Protein AF-L8GEP1-F1 (afdb_monomer_lite)

Sequence (88 aa):
MRGTDDGRWCTTLLRFLEEAYVMRDPFPSPQQHQQQQAALFLGAKCSQCGDDVCQGKQCSLFYAKRFCMTCAAAHKPHFPPEIQKILE

Secondary structure (DSSP, 8-state):
-----SS----TT---SS-EEEEE-SS--TT--TT-PPEEEEEEE-TTT--EEESSTTTEEESSSEEEHHHHHHTGGGS-HHHHHHT-

Organism: Acanthamoeba castellanii (strain ATCC 30010 / Neff) (NCBI:txid1257118)

InterPro domains:
  IPR018785 Cysteine-rich DPF motif domain [PF10170] (13-87)
  IPR018785 Cysteine-rich DPF motif domain [PR01995] (11-29)
  IPR018785 Cysteine-rich DPF motif domain [PR01995] (39-60)
  IPR018785 Cysteine-rich DPF motif domain [PR01995] (62-83)
  IPR042426 Cysteine-rich DPF motif domain-containing protein 1 [PTHR31849] (15-87)

Foldseek 3Di:
DPDDDDDDQPPVPDDDLAAFDWDFDPDDDPPDDPNRTDIDTFFHAAPPPRDTFGPDLQQWDDDNGIHGLVRCLVCLVVDPPVSNVSND

Radius of gyration: 15.74 Å; chains: 1; bounding box: 37×32×34 Å

Structure (mmCIF, N/CA/C/O backbone):
data_AF-L8GEP1-F1
#
_entry.id   AF-L8GEP1-F1
#
loop_
_atom_site.group_PDB
_atom_site.id
_atom_site.type_symbol
_atom_site.label_atom_id
_atom_site.label_alt_id
_atom_site.label_comp_id
_atom_site.label_asym_id
_atom_site.label_entity_id
_atom_site.label_seq_id
_atom_site.pdbx_PDB_ins_code
_atom_site.Cartn_x
_atom_site.Cartn_y
_atom_site.Cartn_z
_atom_site.occupancy
_atom_site.B_iso_or_equiv
_atom_site.auth_seq_id
_atom_site.auth_comp_id
_atom_site.auth_asym_id
_atom_site.auth_atom_id
_atom_site.pdbx_PDB_model_num
ATOM 1 N N . MET A 1 1 ? -0.993 -11.435 -10.566 1.00 43.38 1 MET A N 1
ATOM 2 C CA . MET A 1 1 ? -0.228 -12.450 -11.321 1.00 43.38 1 MET A CA 1
ATOM 3 C C . MET A 1 1 ? 0.671 -13.178 -10.338 1.00 43.38 1 MET A C 1
ATOM 5 O O . MET A 1 1 ? 1.464 -12.518 -9.681 1.00 43.38 1 MET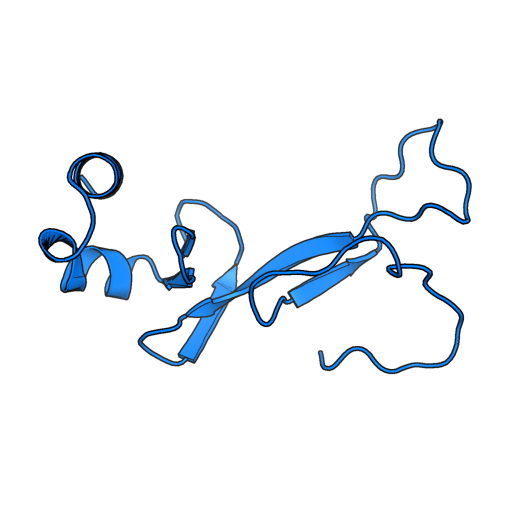 A O 1
ATOM 9 N N . ARG A 1 2 ? 0.510 -14.498 -10.178 1.00 40.53 2 ARG A N 1
ATOM 10 C CA . ARG A 1 2 ? 1.501 -15.332 -9.483 1.00 40.53 2 ARG A CA 1
ATOM 11 C C . ARG A 1 2 ? 2.714 -15.391 -10.409 1.00 40.53 2 ARG A C 1
ATOM 13 O O . ARG A 1 2 ? 2.613 -15.971 -11.481 1.00 40.53 2 ARG A O 1
ATOM 20 N N . GLY A 1 3 ? 3.774 -14.662 -10.075 1.00 42.06 3 GLY A N 1
ATOM 21 C CA . GLY A 1 3 ? 4.947 -14.521 -10.932 1.00 42.06 3 GLY A CA 1
ATOM 22 C C . GLY A 1 3 ? 5.735 -15.822 -11.005 1.00 42.06 3 GLY A C 1
ATOM 23 O O . GLY A 1 3 ? 6.627 -16.047 -10.197 1.00 42.06 3 GLY A O 1
ATOM 24 N N . THR A 1 4 ? 5.408 -16.662 -11.977 1.00 53.69 4 THR A N 1
ATOM 25 C CA . THR A 1 4 ? 6.276 -17.736 -12.453 1.00 53.69 4 THR A CA 1
ATOM 26 C C . THR A 1 4 ? 6.216 -17.726 -13.971 1.00 53.69 4 THR A C 1
ATOM 28 O O . THR A 1 4 ? 5.235 -18.210 -14.522 1.00 53.69 4 THR A O 1
ATOM 31 N N . ASP A 1 5 ? 7.234 -17.163 -14.626 1.00 46.62 5 ASP A N 1
ATOM 32 C CA . ASP A 1 5 ? 7.619 -17.623 -15.963 1.00 46.62 5 ASP A CA 1
ATOM 33 C C . ASP A 1 5 ? 9.108 -17.313 -16.269 1.00 46.62 5 ASP A C 1
ATOM 35 O O . ASP A 1 5 ? 9.585 -16.172 -16.289 1.00 46.62 5 ASP A O 1
ATOM 39 N N . ASP A 1 6 ? 9.871 -18.410 -16.268 1.00 53.66 6 ASP A N 1
ATOM 40 C CA . ASP A 1 6 ? 10.858 -18.854 -17.266 1.00 53.66 6 ASP A CA 1
ATOM 41 C C . ASP A 1 6 ? 12.044 -17.996 -17.784 1.00 53.66 6 ASP A C 1
ATOM 43 O O . ASP A 1 6 ? 12.801 -18.492 -18.618 1.00 53.66 6 ASP A O 1
ATOM 47 N N . GLY A 1 7 ? 12.377 -16.814 -17.245 1.00 48.34 7 GLY A N 1
ATOM 48 C CA . GLY A 1 7 ? 13.495 -16.035 -17.834 1.00 48.34 7 GLY A CA 1
ATOM 49 C C . GLY A 1 7 ? 14.287 -15.091 -16.932 1.00 48.34 7 GLY A C 1
ATOM 50 O O . GLY A 1 7 ? 14.347 -13.904 -17.225 1.00 48.34 7 GLY A O 1
ATOM 51 N N . ARG A 1 8 ? 14.894 -15.609 -15.850 1.00 49.44 8 ARG A N 1
ATOM 52 C CA . ARG A 1 8 ? 15.841 -14.940 -14.914 1.00 49.44 8 ARG A CA 1
ATOM 53 C C . ARG A 1 8 ? 15.632 -13.429 -14.717 1.00 49.44 8 ARG A C 1
ATOM 55 O O . ARG A 1 8 ? 16.398 -12.590 -15.183 1.00 49.44 8 ARG A O 1
ATOM 62 N N . TRP A 1 9 ? 14.639 -13.119 -13.895 1.00 51.47 9 TRP A N 1
ATOM 63 C CA . TRP A 1 9 ? 14.424 -11.809 -13.298 1.00 51.47 9 TRP A CA 1
ATOM 64 C C . TRP A 1 9 ? 15.041 -11.864 -11.904 1.00 51.47 9 TRP A C 1
ATOM 66 O O . TRP A 1 9 ? 14.524 -12.541 -11.018 1.00 51.47 9 TRP A O 1
ATOM 76 N N . CYS A 1 10 ? 16.206 -11.246 -11.721 1.00 51.81 10 CYS A N 1
ATOM 77 C CA . CYS A 1 10 ? 16.902 -11.270 -10.438 1.00 51.81 10 CYS A CA 1
ATOM 78 C C . CYS A 1 10 ? 16.246 -10.263 -9.481 1.00 51.81 10 CYS A C 1
ATOM 80 O O . CYS A 1 10 ? 16.756 -9.170 -9.269 1.00 51.81 10 CYS A O 1
ATOM 82 N N . THR A 1 11 ? 15.100 -10.623 -8.898 1.00 52.88 11 THR A N 1
ATOM 83 C CA . THR A 1 11 ? 14.545 -9.923 -7.726 1.00 52.88 11 THR A CA 1
ATOM 84 C C . THR A 1 11 ? 15.136 -10.457 -6.421 1.00 52.88 11 THR A C 1
ATOM 86 O O . THR A 1 11 ? 14.607 -10.162 -5.357 1.00 52.88 11 THR A O 1
ATOM 89 N N . THR A 1 12 ? 16.218 -11.246 -6.462 1.00 54.53 12 THR A N 1
ATOM 90 C CA . THR A 1 12 ? 16.796 -11.965 -5.307 1.00 54.53 12 THR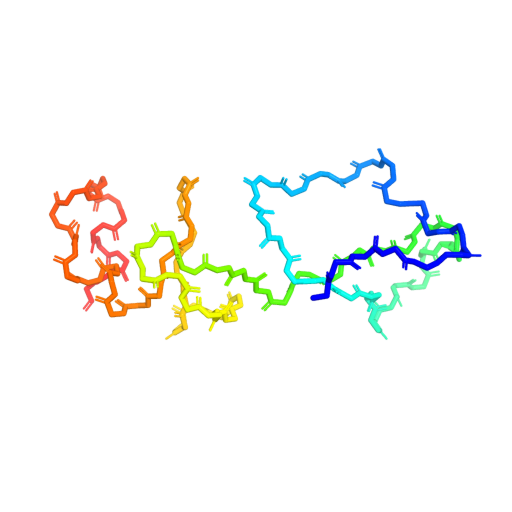 A CA 1
ATOM 91 C C . THR A 1 12 ? 17.134 -11.053 -4.117 1.00 54.53 12 THR A C 1
ATOM 93 O O . THR A 1 12 ? 17.257 -11.533 -2.996 1.00 54.53 12 THR A O 1
ATOM 96 N N . LEU A 1 13 ? 17.238 -9.738 -4.334 1.00 66.81 13 LEU A N 1
ATOM 97 C CA . LEU A 1 13 ? 17.501 -8.742 -3.291 1.00 66.81 13 LEU A CA 1
ATOM 98 C C . LEU A 1 13 ? 16.251 -8.030 -2.745 1.00 66.81 13 LEU A C 1
ATOM 100 O O . LEU A 1 13 ? 16.379 -7.254 -1.802 1.00 66.81 13 LEU A O 1
ATOM 104 N N . LEU A 1 14 ? 15.057 -8.253 -3.304 1.00 75.12 14 LEU A N 1
ATOM 105 C CA . LEU A 1 14 ? 13.852 -7.511 -2.933 1.00 75.12 14 LEU A CA 1
ATOM 106 C C . LEU A 1 14 ? 12.694 -8.453 -2.596 1.00 75.12 14 LEU A C 1
ATOM 108 O O . LEU A 1 14 ? 12.185 -9.188 -3.440 1.00 75.12 14 LEU A O 1
ATOM 112 N N . ARG A 1 15 ? 12.262 -8.399 -1.333 1.00 81.31 15 ARG A N 1
ATOM 113 C CA . ARG A 1 15 ? 11.124 -9.152 -0.805 1.00 81.31 15 ARG A CA 1
ATOM 114 C C . ARG A 1 15 ? 10.054 -8.178 -0.331 1.00 81.31 15 ARG A C 1
ATOM 116 O O . ARG A 1 15 ? 10.311 -7.362 0.549 1.00 81.31 15 ARG A O 1
ATOM 123 N N . PHE A 1 16 ? 8.850 -8.297 -0.881 1.00 84.50 16 PHE A N 1
ATOM 124 C CA . PHE A 1 16 ? 7.693 -7.558 -0.385 1.00 84.50 16 PHE A CA 1
ATOM 125 C C . PHE A 1 16 ? 7.185 -8.167 0.925 1.00 84.50 16 PHE A C 1
ATOM 127 O O . PHE A 1 16 ? 7.242 -9.381 1.127 1.00 84.50 16 PHE A O 1
ATOM 134 N N . LEU A 1 17 ? 6.678 -7.308 1.810 1.00 86.31 17 LEU A N 1
ATOM 135 C CA . LEU A 1 17 ? 6.045 -7.710 3.071 1.00 86.31 17 LEU A CA 1
ATOM 136 C C . LEU A 1 17 ? 4.583 -8.157 2.881 1.00 86.31 17 LEU A C 1
ATOM 138 O O . LEU A 1 17 ? 3.945 -8.595 3.832 1.00 86.31 17 LEU A O 1
ATOM 142 N N . GLU A 1 18 ? 4.058 -8.046 1.659 1.00 87.81 18 GLU A N 1
ATOM 143 C CA . GLU A 1 18 ? 2.688 -8.386 1.276 1.00 87.81 18 GLU A CA 1
ATOM 144 C C . GLU A 1 18 ? 2.653 -9.100 -0.085 1.00 87.81 18 GLU A C 1
ATOM 146 O O . GLU A 1 18 ? 3.612 -9.027 -0.859 1.00 87.81 18 GLU A O 1
ATOM 151 N N . GLU A 1 19 ? 1.542 -9.784 -0.386 1.00 87.38 19 GLU A N 1
ATOM 152 C CA . GLU A 1 19 ? 1.290 -10.326 -1.725 1.00 87.38 19 GLU A CA 1
ATOM 153 C C . GLU A 1 19 ? 1.098 -9.177 -2.721 1.00 87.38 19 GLU A C 1
ATOM 155 O O . GLU A 1 19 ? 0.027 -8.580 -2.831 1.00 87.38 19 GLU A O 1
ATOM 160 N N . ALA A 1 20 ? 2.183 -8.851 -3.418 1.00 90.38 20 ALA A N 1
ATOM 161 C CA . ALA A 1 20 ? 2.290 -7.670 -4.251 1.00 90.38 20 ALA A CA 1
ATOM 162 C C . ALA A 1 20 ? 1.975 -7.951 -5.726 1.00 90.38 20 ALA A C 1
ATOM 164 O O . ALA A 1 20 ? 2.459 -8.912 -6.328 1.00 90.38 20 ALA A O 1
ATOM 165 N N . TYR A 1 21 ? 1.238 -7.032 -6.340 1.00 93.06 21 TYR A N 1
ATOM 166 C CA . TYR A 1 21 ? 1.177 -6.863 -7.783 1.00 93.06 21 TYR A CA 1
ATOM 167 C C . TYR A 1 21 ? 2.356 -6.003 -8.220 1.00 93.06 21 TYR A C 1
ATOM 169 O O . TYR A 1 21 ? 2.492 -4.856 -7.794 1.00 93.06 21 TYR A O 1
ATOM 177 N N . VAL A 1 22 ? 3.214 -6.564 -9.069 1.00 88.94 22 VAL A N 1
ATOM 178 C CA . VAL A 1 22 ? 4.447 -5.918 -9.523 1.00 88.94 22 VAL A CA 1
ATOM 179 C C . VAL A 1 22 ? 4.620 -6.061 -11.025 1.00 88.94 22 VAL A C 1
ATOM 181 O O . VAL A 1 22 ? 4.097 -6.996 -11.633 1.00 88.94 22 VAL A O 1
ATOM 184 N N . MET A 1 23 ? 5.391 -5.154 -11.612 1.00 86.50 23 MET A N 1
ATOM 185 C CA . MET A 1 23 ? 5.867 -5.268 -12.987 1.00 86.50 23 MET A CA 1
ATOM 186 C C . MET A 1 23 ? 7.330 -4.833 -13.097 1.00 86.50 23 MET A C 1
ATOM 188 O O . MET A 1 23 ? 7.892 -4.262 -12.163 1.00 86.50 23 MET A O 1
ATOM 192 N N . ARG A 1 24 ? 7.945 -5.094 -14.254 1.00 81.44 24 ARG A N 1
ATOM 193 C CA . ARG A 1 24 ? 9.220 -4.471 -14.639 1.00 81.44 24 ARG A CA 1
ATOM 194 C C . ARG A 1 24 ? 9.043 -2.958 -14.590 1.00 81.44 24 ARG A C 1
ATOM 196 O O . ARG A 1 24 ? 8.076 -2.470 -15.171 1.00 81.44 24 ARG A O 1
ATOM 203 N N . ASP A 1 25 ? 9.950 -2.245 -13.932 1.00 81.56 25 ASP A N 1
ATOM 204 C CA . ASP A 1 25 ? 9.966 -0.786 -14.008 1.00 81.56 25 ASP A CA 1
ATOM 205 C C . ASP A 1 25 ? 10.132 -0.348 -15.480 1.00 81.56 25 ASP A C 1
ATOM 207 O O . ASP A 1 25 ? 11.157 -0.667 -16.093 1.00 81.56 25 ASP A O 1
ATOM 211 N N . PRO A 1 26 ? 9.130 0.322 -16.085 1.00 82.81 26 PRO A N 1
ATOM 212 C CA . PRO A 1 26 ? 9.215 0.773 -17.468 1.00 82.81 26 PRO A CA 1
ATOM 213 C C . PRO A 1 26 ? 10.079 2.036 -17.625 1.00 82.81 26 PRO A C 1
ATOM 215 O O . PRO A 1 26 ? 10.303 2.469 -18.754 1.00 82.81 26 PRO A O 1
ATOM 218 N N . PHE A 1 27 ? 10.579 2.613 -16.525 1.00 82.38 27 PHE A N 1
ATOM 219 C CA . PHE A 1 27 ? 11.400 3.823 -16.503 1.00 82.38 27 PHE A CA 1
ATOM 220 C C . PHE A 1 27 ? 12.800 3.557 -15.921 1.00 82.38 27 PHE A C 1
ATOM 222 O O . PHE A 1 27 ? 13.163 4.137 -14.896 1.00 82.38 27 PHE A O 1
ATOM 229 N N . PRO A 1 28 ? 13.627 2.700 -16.551 1.00 73.62 28 PRO A N 1
ATOM 230 C CA . PRO A 1 28 ? 14.969 2.444 -16.052 1.00 73.62 28 PRO A CA 1
ATOM 231 C C . PRO A 1 28 ? 15.804 3.728 -16.088 1.00 73.62 28 PRO A C 1
ATOM 233 O O . PRO A 1 28 ? 15.888 4.414 -17.110 1.00 73.62 28 PRO A O 1
ATOM 236 N N . SER A 1 29 ? 16.459 4.043 -14.972 1.00 73.12 29 SER A N 1
ATOM 237 C CA . SER A 1 29 ? 17.472 5.093 -14.950 1.00 73.12 29 SER A CA 1
ATOM 238 C C . SER A 1 29 ? 18.657 4.704 -15.849 1.00 73.12 29 SER A C 1
ATOM 240 O O . SER A 1 29 ? 18.976 3.517 -15.967 1.00 73.12 29 SER A O 1
ATOM 242 N N . PRO A 1 30 ? 19.381 5.675 -16.437 1.00 72.69 30 PRO A N 1
ATOM 243 C CA . PRO A 1 30 ? 20.540 5.390 -17.291 1.00 72.69 30 PRO A CA 1
ATOM 244 C C . PRO A 1 30 ? 21.651 4.580 -16.598 1.00 72.69 30 PRO A C 1
ATOM 246 O O . PRO A 1 30 ? 22.489 3.983 -17.264 1.00 72.69 30 PRO A O 1
ATOM 249 N N . GLN A 1 31 ? 21.671 4.583 -15.262 1.00 71.25 31 GLN A N 1
ATOM 250 C CA . GLN A 1 31 ? 22.662 3.904 -14.424 1.00 71.25 31 GLN A CA 1
ATOM 251 C C . GLN A 1 31 ? 22.269 2.457 -14.085 1.00 71.25 31 GLN A C 1
ATOM 253 O O . GLN A 1 31 ? 23.106 1.687 -13.612 1.00 71.25 31 GLN A O 1
ATOM 258 N N . GLN A 1 32 ? 21.015 2.059 -14.320 1.00 66.62 32 GLN A N 1
ATOM 259 C CA . GLN A 1 32 ? 20.575 0.689 -14.086 1.00 66.62 32 GLN A CA 1
ATOM 260 C C . GLN A 1 32 ? 21.069 -0.213 -15.215 1.00 66.62 32 GLN A C 1
ATOM 262 O O . GLN A 1 32 ? 20.535 -0.225 -16.324 1.00 66.62 32 GLN A O 1
ATOM 267 N N . HIS A 1 33 ? 22.088 -1.018 -14.913 1.00 59.56 33 HIS A N 1
ATOM 268 C CA . HIS A 1 33 ? 22.479 -2.122 -15.781 1.00 59.56 33 HIS A CA 1
ATOM 269 C C . HIS A 1 33 ? 21.292 -3.073 -15.981 1.00 59.56 33 HIS A C 1
ATOM 271 O O . HIS A 1 33 ? 20.501 -3.312 -15.069 1.00 59.56 33 HIS A O 1
ATOM 277 N N . GLN A 1 34 ? 21.204 -3.685 -17.162 1.00 55.47 34 GLN A N 1
ATOM 278 C CA . GLN A 1 34 ? 20.101 -4.560 -17.587 1.00 55.47 34 GLN A CA 1
ATOM 279 C C . GLN A 1 34 ? 19.830 -5.756 -16.642 1.00 55.47 34 GLN A C 1
ATOM 281 O O . GLN A 1 34 ? 18.772 -6.374 -16.725 1.00 55.47 34 GLN A O 1
ATOM 286 N N . GLN A 1 35 ? 20.764 -6.059 -15.733 1.00 54.62 35 GLN A N 1
ATOM 287 C CA . GLN A 1 35 ? 20.692 -7.106 -14.705 1.00 54.62 35 GLN A CA 1
ATOM 288 C C . GLN A 1 35 ? 20.163 -6.619 -13.335 1.00 54.62 35 GLN A C 1
ATOM 290 O O . GLN A 1 35 ? 19.964 -7.439 -12.445 1.00 54.62 35 GLN A O 1
ATOM 295 N N . GLN A 1 36 ? 19.912 -5.315 -13.160 1.00 59.72 36 GLN A N 1
ATOM 296 C CA . GLN A 1 36 ? 19.426 -4.665 -11.926 1.00 59.72 36 GLN A CA 1
ATOM 297 C C . GLN A 1 36 ? 18.062 -3.995 -12.161 1.00 59.72 36 GLN A C 1
ATOM 299 O O . GLN A 1 36 ? 17.811 -2.851 -11.774 1.00 59.72 36 GLN A O 1
ATOM 304 N N . GLN A 1 37 ? 17.177 -4.701 -12.864 1.00 65.19 37 GLN A N 1
ATOM 305 C CA . GLN A 1 37 ? 15.831 -4.210 -13.139 1.00 65.19 37 GLN A CA 1
ATOM 306 C C . GLN A 1 37 ? 15.033 -4.149 -11.835 1.00 65.19 37 GLN A C 1
ATOM 308 O O . GLN A 1 37 ? 14.788 -5.176 -11.200 1.00 65.19 37 GLN A O 1
ATOM 313 N N . ALA A 1 38 ? 14.642 -2.938 -11.440 1.00 72.12 38 ALA A N 1
ATOM 314 C CA . ALA A 1 38 ? 13.788 -2.725 -10.283 1.00 72.12 38 ALA A CA 1
ATOM 315 C C . ALA A 1 38 ? 12.364 -3.232 -10.568 1.00 72.12 38 ALA A C 1
ATOM 317 O O . ALA A 1 38 ? 11.879 -3.190 -11.704 1.00 72.12 38 ALA A O 1
ATOM 318 N N . ALA A 1 39 ? 11.694 -3.720 -9.524 1.00 81.19 39 ALA A N 1
ATOM 319 C CA . ALA A 1 39 ? 10.276 -4.043 -9.581 1.00 81.19 39 ALA A CA 1
ATOM 320 C C . ALA A 1 39 ? 9.464 -2.790 -9.235 1.00 81.19 39 ALA A C 1
ATOM 322 O O . ALA A 1 39 ? 9.634 -2.219 -8.157 1.00 81.19 39 ALA A O 1
ATOM 323 N N . LEU A 1 40 ? 8.558 -2.392 -10.125 1.00 86.31 40 LEU A N 1
ATOM 324 C CA . LEU A 1 40 ? 7.568 -1.365 -9.836 1.00 86.31 40 LEU A CA 1
ATOM 325 C C . LEU A 1 40 ? 6.396 -2.002 -9.088 1.00 86.31 40 LEU A C 1
ATOM 327 O O . LEU A 1 40 ? 5.740 -2.912 -9.600 1.00 86.31 40 LEU A O 1
ATOM 331 N N . PHE A 1 41 ? 6.130 -1.511 -7.881 1.00 90.38 41 PHE A N 1
ATOM 332 C CA . PHE A 1 41 ? 4.984 -1.926 -7.083 1.00 90.38 41 PHE A CA 1
ATOM 333 C C . PHE A 1 41 ? 3.702 -1.246 -7.577 1.00 90.38 41 PHE A C 1
ATOM 335 O O . PHE A 1 41 ? 3.609 -0.020 -7.612 1.00 90.38 41 PHE A O 1
ATOM 342 N N . LEU A 1 42 ? 2.703 -2.046 -7.946 1.00 94.38 42 LEU A N 1
ATOM 343 C CA . LEU A 1 42 ? 1.434 -1.568 -8.499 1.00 94.38 42 LEU A CA 1
ATOM 344 C C . LEU A 1 42 ? 0.313 -1.556 -7.461 1.00 94.38 42 LEU A C 1
ATOM 346 O O . LEU A 1 42 ? -0.567 -0.696 -7.511 1.00 94.38 42 LEU A O 1
ATOM 350 N N . GLY A 1 43 ? 0.333 -2.498 -6.521 1.00 96.06 43 GLY A N 1
ATOM 351 C CA . GLY A 1 43 ? -0.746 -2.690 -5.562 1.00 96.06 43 GLY A CA 1
ATOM 352 C C . GLY A 1 43 ? -0.666 -4.032 -4.850 1.00 96.06 43 GLY A C 1
ATOM 353 O O . GLY A 1 43 ? 0.281 -4.788 -5.038 1.00 96.06 43 GLY A O 1
ATOM 354 N N . ALA A 1 44 ? -1.675 -4.331 -4.043 1.00 96.75 44 ALA A N 1
ATOM 355 C CA . ALA A 1 44 ? -1.825 -5.609 -3.350 1.00 96.75 44 ALA A CA 1
ATOM 356 C C . ALA A 1 44 ? -3.298 -5.827 -2.980 1.00 96.75 44 ALA A C 1
ATOM 358 O O . ALA A 1 44 ? -4.161 -5.007 -3.304 1.00 96.75 44 ALA A O 1
ATOM 359 N N . LYS A 1 45 ? -3.593 -6.927 -2.286 1.00 97.56 45 LYS A N 1
ATOM 360 C CA . LYS A 1 45 ? -4.926 -7.176 -1.731 1.00 97.56 45 LYS A CA 1
ATOM 361 C C . LYS A 1 45 ? -5.166 -6.382 -0.453 1.00 97.56 45 LYS A C 1
ATOM 363 O O . LYS A 1 45 ? -4.303 -6.308 0.423 1.00 97.56 45 LYS A O 1
ATOM 368 N N . CYS A 1 46 ? -6.372 -5.843 -0.297 1.00 97.69 46 CYS A N 1
ATOM 369 C CA . CYS A 1 46 ? -6.824 -5.339 0.987 1.00 97.69 46 CYS A CA 1
ATOM 370 C C . CYS A 1 46 ? -6.894 -6.497 1.987 1.00 97.69 46 CYS A C 1
ATOM 372 O O . CYS A 1 46 ? -7.600 -7.476 1.784 1.00 97.69 46 CYS A O 1
ATOM 374 N N . SER A 1 47 ? -6.218 -6.362 3.119 1.00 96.75 47 SER A N 1
ATOM 375 C CA . SER A 1 47 ? -6.158 -7.385 4.162 1.00 96.75 47 SER A CA 1
ATOM 376 C C . SER A 1 47 ? -7.437 -7.510 4.998 1.00 96.75 47 SER A C 1
ATOM 378 O O . SER A 1 47 ? -7.463 -8.306 5.932 1.00 96.75 47 SER A O 1
ATOM 380 N N . GLN A 1 48 ? -8.459 -6.696 4.713 1.00 97.25 48 GLN A N 1
ATOM 381 C CA . GLN A 1 48 ? -9.758 -6.740 5.385 1.00 97.25 48 GLN A CA 1
ATOM 382 C C . GLN A 1 48 ? -10.836 -7.363 4.492 1.00 97.25 48 GLN A C 1
ATOM 384 O O . GLN A 1 48 ? -11.516 -8.280 4.938 1.00 97.25 48 GLN A O 1
ATOM 389 N N . CYS A 1 49 ? -10.995 -6.883 3.252 1.00 97.94 49 CYS A N 1
ATOM 390 C CA . CYS A 1 49 ? -12.015 -7.390 2.324 1.00 97.94 49 CYS A CA 1
ATOM 391 C C . CYS A 1 49 ? -11.473 -8.320 1.225 1.00 97.94 49 CYS A C 1
ATOM 393 O O . CYS A 1 49 ? -12.253 -9.029 0.603 1.00 97.94 49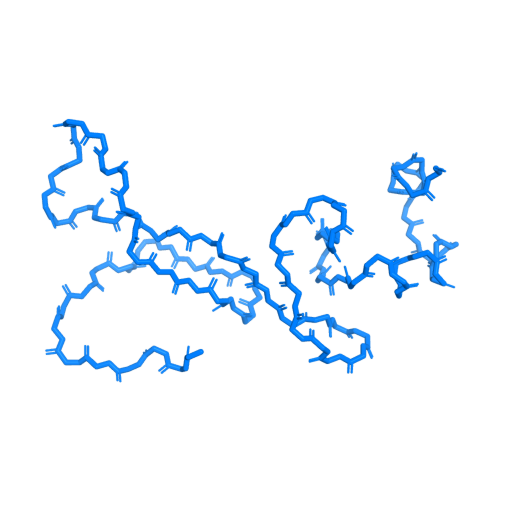 CYS A O 1
ATOM 395 N N . GLY A 1 50 ? -10.158 -8.352 0.983 1.00 97.25 50 GLY A N 1
ATOM 396 C CA . GLY A 1 50 ? -9.535 -9.170 -0.067 1.00 97.25 50 GLY A CA 1
ATOM 397 C C . GLY A 1 50 ? -9.517 -8.541 -1.467 1.00 97.25 50 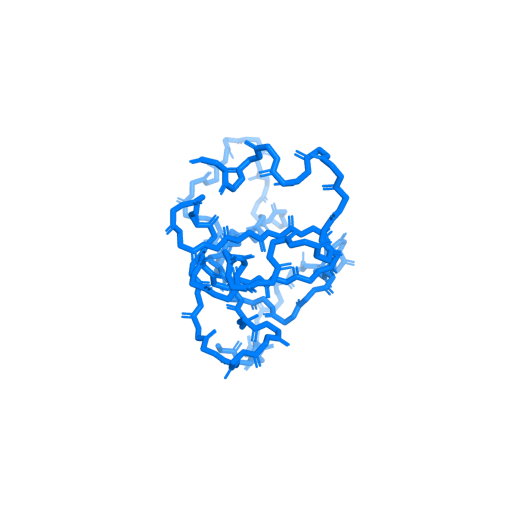GLY A C 1
ATOM 398 O O . GLY A 1 50 ? -8.908 -9.124 -2.374 1.00 97.25 50 GLY A O 1
ATOM 399 N N . ASP A 1 51 ? -10.132 -7.367 -1.639 1.00 97.81 51 ASP A N 1
ATOM 400 C CA . ASP A 1 51 ? -10.192 -6.655 -2.920 1.00 97.81 51 ASP A CA 1
ATOM 401 C C . ASP A 1 51 ? -8.811 -6.206 -3.395 1.00 97.81 51 ASP A C 1
ATOM 403 O O . ASP A 1 51 ? -7.940 -5.843 -2.599 1.00 97.81 51 ASP A O 1
ATOM 407 N N . ASP A 1 52 ? -8.626 -6.190 -4.711 1.00 97.81 52 ASP A N 1
ATOM 408 C CA . ASP A 1 52 ? -7.406 -5.682 -5.327 1.00 97.81 52 ASP A CA 1
ATOM 409 C C . ASP A 1 52 ? -7.392 -4.153 -5.286 1.00 97.81 52 ASP A C 1
ATOM 411 O O . ASP A 1 52 ? -8.318 -3.493 -5.756 1.00 97.81 52 ASP A O 1
ATOM 415 N N . VAL A 1 53 ? -6.323 -3.579 -4.733 1.00 97.75 53 VAL A N 1
ATOM 416 C CA . VAL A 1 53 ? -6.161 -2.129 -4.602 1.00 97.75 53 VAL A CA 1
ATOM 417 C C . VAL A 1 53 ? -4.795 -1.674 -5.089 1.00 97.75 53 VAL A C 1
ATOM 419 O O . VAL A 1 53 ? -3.779 -2.337 -4.870 1.00 97.75 53 VAL A O 1
ATOM 422 N N . CYS A 1 54 ? -4.757 -0.518 -5.751 1.00 97.31 54 CYS A N 1
ATOM 423 C CA . CYS A 1 54 ? -3.517 0.048 -6.264 1.00 97.31 54 CYS A CA 1
ATOM 424 C C . CYS A 1 54 ? -2.728 0.775 -5.167 1.00 97.31 54 CYS A C 1
ATOM 426 O O . CYS A 1 54 ? -3.255 1.125 -4.110 1.00 97.31 54 CYS A O 1
ATOM 428 N N . GLN A 1 55 ? -1.451 1.042 -5.434 1.00 95.00 55 GLN A N 1
ATOM 429 C CA . GLN A 1 55 ? -0.539 1.701 -4.497 1.00 95.00 55 GLN A CA 1
ATOM 430 C C . GLN A 1 55 ? -0.848 3.183 -4.217 1.00 95.00 55 GLN A C 1
ATOM 432 O O . GLN A 1 55 ? -0.210 3.795 -3.363 1.00 95.00 55 GLN A O 1
ATOM 437 N N . GLY A 1 56 ? -1.796 3.777 -4.948 1.00 96.12 56 GLY A N 1
ATOM 438 C CA . GLY A 1 56 ? -2.141 5.189 -4.820 1.00 96.12 56 GLY A CA 1
ATOM 439 C C . GLY A 1 56 ? -2.728 5.527 -3.449 1.00 96.12 56 GLY A C 1
ATOM 440 O O . GLY A 1 56 ? -3.559 4.789 -2.925 1.00 96.12 56 GLY A O 1
ATOM 441 N N . LYS A 1 57 ? -2.359 6.697 -2.912 1.00 93.25 57 LYS A N 1
ATOM 442 C CA . LYS A 1 57 ? -2.781 7.181 -1.580 1.00 93.25 57 LYS A CA 1
ATOM 443 C C . LYS A 1 57 ? -4.299 7.326 -1.410 1.00 93.25 57 LYS A C 1
ATOM 445 O O . LYS A 1 57 ? -4.788 7.280 -0.294 1.00 93.25 57 LYS A O 1
ATOM 450 N N . GLN A 1 58 ? -5.027 7.512 -2.511 1.00 94.62 58 GLN A N 1
ATOM 451 C CA . GLN A 1 58 ? -6.494 7.601 -2.529 1.00 94.62 58 GLN A CA 1
ATOM 452 C C . GLN A 1 58 ? -7.172 6.233 -2.728 1.00 94.62 58 GLN A C 1
ATOM 454 O O . GLN A 1 58 ? -8.391 6.128 -2.661 1.00 94.62 58 GLN A O 1
ATOM 459 N N . CYS A 1 59 ? -6.398 5.179 -2.999 1.00 96.94 59 CYS A N 1
ATOM 460 C CA . CYS A 1 59 ? -6.905 3.827 -3.222 1.00 96.94 59 CYS A CA 1
ATOM 461 C C . CYS A 1 59 ? -6.632 2.918 -2.022 1.00 96.94 59 CYS A C 1
ATOM 463 O O . CYS A 1 59 ? -7.519 2.175 -1.591 1.00 96.94 59 CYS A O 1
ATOM 465 N N . SER A 1 60 ? -5.427 2.994 -1.450 1.00 96.81 60 SER A N 1
ATOM 466 C CA . SER A 1 60 ? -5.063 2.180 -0.297 1.00 96.81 60 SER A CA 1
ATOM 467 C C . SER A 1 60 ? -4.028 2.817 0.627 1.00 96.81 60 SER A C 1
ATOM 469 O O . SER A 1 60 ? -3.235 3.671 0.232 1.00 96.81 60 SER A O 1
ATOM 471 N N . LEU A 1 61 ? -4.020 2.326 1.865 1.00 95.62 61 LEU A N 1
ATOM 472 C CA . LEU A 1 61 ? -3.055 2.646 2.911 1.00 95.62 61 LEU A CA 1
ATOM 473 C C . LEU A 1 61 ? -2.263 1.384 3.269 1.00 95.62 61 LEU A C 1
ATOM 475 O O . LEU A 1 61 ? -2.861 0.344 3.544 1.00 95.62 61 LEU A O 1
ATOM 479 N N . PHE A 1 62 ? -0.933 1.488 3.326 1.00 94.62 62 PHE A N 1
ATOM 480 C CA . PHE A 1 62 ? -0.064 0.472 3.923 1.00 94.62 62 PHE A CA 1
ATOM 481 C C . PHE A 1 62 ? 0.518 1.000 5.239 1.00 94.62 62 PHE A C 1
ATOM 483 O O . PHE A 1 62 ? 1.094 2.086 5.268 1.00 94.62 62 PHE A O 1
ATOM 490 N N . TYR A 1 63 ? 0.373 0.224 6.313 1.00 91.12 63 TYR A N 1
ATOM 491 C CA . TYR A 1 63 ? 1.022 0.474 7.607 1.00 91.12 63 TYR A CA 1
ATOM 492 C C . TYR A 1 63 ? 1.780 -0.781 8.060 1.00 91.12 63 TYR A C 1
ATOM 494 O O . TYR A 1 63 ? 2.996 -0.851 7.930 1.00 91.12 63 TYR A O 1
ATOM 502 N N . ALA A 1 64 ? 1.048 -1.803 8.511 1.00 91.44 64 ALA A N 1
ATOM 503 C CA . ALA A 1 64 ? 1.563 -3.159 8.750 1.00 91.44 64 ALA A CA 1
ATOM 504 C C . ALA A 1 64 ? 1.026 -4.169 7.721 1.00 91.44 64 ALA A C 1
ATOM 506 O O . ALA A 1 64 ? 1.634 -5.199 7.450 1.00 91.44 64 ALA A O 1
ATOM 507 N N . LYS A 1 65 ? -0.144 -3.855 7.161 1.00 94.25 65 LYS A N 1
ATOM 508 C CA . LYS A 1 65 ? -0.842 -4.568 6.096 1.00 94.25 65 LYS A CA 1
ATOM 509 C C . LYS A 1 65 ? -1.612 -3.538 5.265 1.00 94.25 65 LYS A C 1
ATOM 511 O O . LYS A 1 65 ? -1.803 -2.409 5.737 1.00 94.25 65 LYS A O 1
ATOM 516 N N . ARG A 1 66 ? -2.020 -3.882 4.043 1.00 95.94 66 ARG A N 1
ATOM 517 C CA . ARG A 1 66 ? -2.709 -2.943 3.148 1.00 95.94 66 ARG A CA 1
ATOM 518 C C . ARG A 1 66 ? -4.212 -2.953 3.345 1.00 95.94 66 ARG A C 1
ATOM 520 O O . ARG A 1 66 ? -4.834 -4.005 3.454 1.00 95.94 66 ARG A O 1
ATOM 527 N N . PHE A 1 67 ? -4.817 -1.7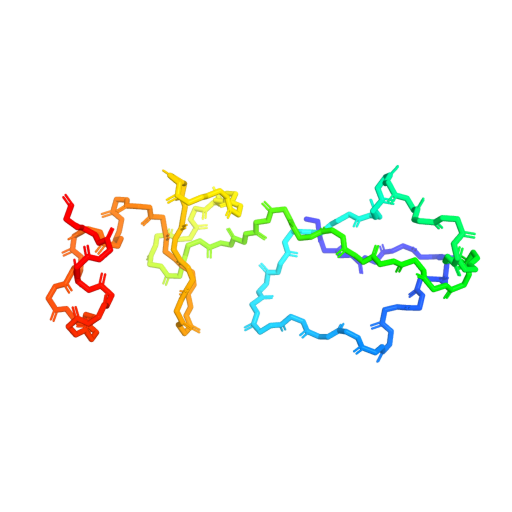76 3.325 1.00 97.62 67 PHE A N 1
ATOM 528 C CA . PHE A 1 67 ? -6.260 -1.601 3.409 1.00 97.62 67 PHE A CA 1
ATOM 529 C C . PHE A 1 67 ? -6.741 -0.727 2.260 1.00 97.62 67 PHE A C 1
ATOM 531 O O . PHE A 1 67 ? -6.100 0.280 1.963 1.00 97.62 67 PHE A O 1
ATOM 538 N N . CYS A 1 68 ? -7.866 -1.075 1.630 1.00 98.12 68 CYS A N 1
ATOM 539 C CA . CYS A 1 68 ? -8.570 -0.116 0.785 1.00 98.12 68 CYS A CA 1
ATOM 540 C C . CYS A 1 68 ? -9.011 1.079 1.644 1.00 98.12 68 CYS A C 1
ATOM 542 O O . CYS A 1 68 ? -9.209 0.928 2.856 1.00 98.12 68 CYS A O 1
ATOM 544 N N . MET A 1 69 ? -9.175 2.259 1.045 1.00 97.31 69 MET A N 1
ATOM 545 C CA . MET A 1 69 ? -9.533 3.458 1.816 1.00 97.31 69 MET A CA 1
ATOM 546 C C . MET A 1 69 ? -10.848 3.299 2.588 1.00 97.31 69 MET A C 1
ATOM 548 O O . MET A 1 69 ? -10.943 3.746 3.729 1.00 97.31 69 MET A O 1
ATOM 552 N N . THR A 1 70 ? -11.823 2.579 2.026 1.00 97.62 70 THR A N 1
ATOM 553 C CA . THR A 1 70 ? -13.089 2.266 2.702 1.00 97.62 70 THR A CA 1
ATOM 554 C C . THR A 1 70 ? -12.867 1.452 3.978 1.00 97.62 70 THR A C 1
ATOM 556 O O . THR A 1 70 ? -13.366 1.818 5.042 1.00 97.62 70 THR A O 1
ATOM 559 N N . CYS A 1 71 ? -12.079 0.373 3.914 1.00 98.06 71 CYS A N 1
ATOM 560 C CA . CYS A 1 71 ? -11.768 -0.438 5.090 1.00 98.06 71 CYS A CA 1
ATOM 561 C C . CYS A 1 71 ? -10.884 0.310 6.093 1.00 98.06 71 CYS A C 1
ATOM 563 O O . CYS A 1 71 ? -11.082 0.138 7.294 1.00 98.06 71 CYS A O 1
ATOM 565 N N . ALA A 1 72 ? -9.940 1.133 5.627 1.00 97.56 72 ALA A N 1
ATOM 566 C CA . ALA A 1 72 ? -9.092 1.944 6.496 1.00 97.56 72 ALA A CA 1
ATOM 567 C C . ALA A 1 72 ? -9.928 2.943 7.311 1.00 97.56 72 ALA A C 1
ATOM 569 O O . ALA A 1 72 ? -9.791 2.998 8.530 1.00 97.56 72 ALA A O 1
ATOM 570 N N . ALA A 1 73 ? -10.850 3.660 6.663 1.00 96.50 73 ALA A N 1
ATOM 571 C CA . ALA A 1 73 ? -11.756 4.592 7.329 1.00 96.50 73 ALA A CA 1
ATOM 572 C C . ALA A 1 73 ? -12.690 3.882 8.324 1.00 96.50 73 ALA A C 1
ATOM 574 O O . ALA A 1 73 ? -12.821 4.319 9.466 1.00 96.50 73 ALA A O 1
ATOM 575 N N . ALA A 1 74 ? -13.278 2.744 7.934 1.00 97.19 74 ALA A N 1
ATOM 576 C CA . ALA A 1 74 ? -14.173 1.970 8.799 1.00 97.19 74 ALA A CA 1
ATOM 577 C C . ALA A 1 74 ? -13.485 1.437 10.072 1.00 97.19 74 ALA A C 1
ATOM 579 O O . ALA A 1 74 ? -14.135 1.274 11.101 1.00 97.19 74 ALA A O 1
ATOM 580 N N . HIS A 1 75 ? -12.172 1.192 10.019 1.00 95.50 75 HIS A N 1
ATOM 581 C CA . HIS A 1 75 ? -11.378 0.691 11.147 1.00 95.50 75 HIS A CA 1
ATOM 582 C C . HIS A 1 75 ? -10.418 1.749 11.712 1.00 95.50 75 HIS A C 1
ATOM 584 O O . HIS A 1 75 ? -9.486 1.402 12.439 1.00 95.50 75 HIS A O 1
ATOM 590 N N . LYS A 1 76 ? -10.644 3.037 11.408 1.00 96.00 76 LYS A N 1
ATOM 591 C CA . LYS A 1 76 ? -9.792 4.165 11.819 1.00 96.00 76 LYS A CA 1
ATOM 592 C C . LYS A 1 76 ? -9.387 4.127 13.304 1.00 96.00 76 LYS A C 1
ATOM 594 O O . LYS A 1 76 ? -8.193 4.259 13.566 1.00 96.00 76 LYS A O 1
ATOM 599 N N . PRO A 1 77 ? -10.294 3.865 14.270 1.00 96.50 77 PRO A N 1
ATOM 600 C CA . PRO A 1 77 ? -9.940 3.857 15.694 1.00 96.50 77 PRO A CA 1
ATOM 601 C C . PRO A 1 77 ? -8.908 2.795 16.103 1.00 96.50 77 PRO A C 1
ATOM 603 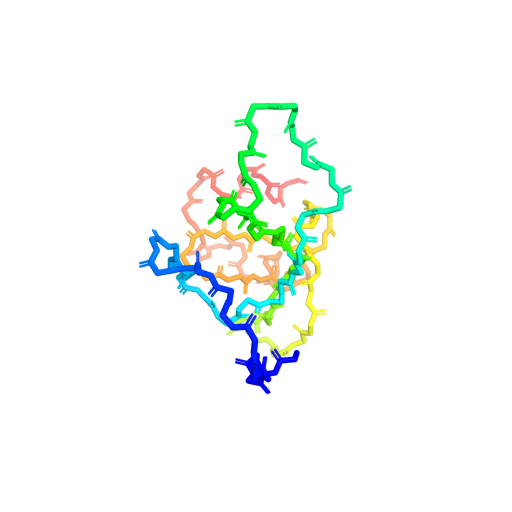O O . PRO A 1 77 ? -8.311 2.912 17.168 1.00 96.50 77 PRO A O 1
ATOM 606 N N . HIS A 1 78 ? -8.687 1.761 15.285 1.00 95.25 78 HIS A N 1
ATOM 607 C CA . HIS A 1 78 ? -7.718 0.695 15.566 1.00 95.25 78 HIS A CA 1
ATOM 608 C C . HIS A 1 78 ? -6.303 1.005 15.063 1.00 95.25 78 HIS A C 1
ATOM 610 O O . HIS A 1 78 ? -5.377 0.236 15.326 1.00 95.25 78 HIS A O 1
ATOM 616 N N . PHE A 1 79 ? -6.118 2.098 14.323 1.00 96.12 79 PHE A N 1
ATOM 617 C CA . PHE A 1 79 ? -4.797 2.531 13.887 1.00 96.12 79 PHE A CA 1
ATOM 618 C C . PHE A 1 79 ? -4.122 3.430 14.934 1.00 96.12 79 PHE A C 1
ATOM 620 O O . PHE A 1 79 ? -4.818 4.081 15.713 1.00 96.12 79 PHE A O 1
ATOM 627 N N . PRO A 1 80 ? -2.781 3.530 14.943 1.00 96.75 80 PRO A N 1
ATOM 628 C CA . PRO A 1 80 ? -2.075 4.514 15.762 1.00 96.75 80 PRO A CA 1
ATOM 629 C C . PRO A 1 80 ? -2.520 5.959 15.464 1.00 96.75 80 PRO A C 1
ATOM 631 O O . PRO A 1 80 ? -2.913 6.239 14.324 1.00 96.75 80 PRO A O 1
ATOM 634 N N . PRO A 1 81 ? -2.423 6.894 16.430 1.00 96.69 81 PRO A N 1
ATOM 635 C CA . PRO A 1 81 ? -2.861 8.284 16.259 1.00 96.69 81 PRO A CA 1
ATOM 636 C C . PRO A 1 81 ? -2.280 8.986 15.024 1.00 96.69 81 PRO A C 1
ATOM 638 O O . PRO A 1 81 ? -2.953 9.794 14.389 1.00 96.69 81 PRO A O 1
ATOM 641 N N . GLU A 1 82 ? -1.044 8.669 14.647 1.00 95.69 82 GLU A N 1
ATOM 642 C CA . GLU A 1 82 ? -0.367 9.221 13.472 1.00 95.69 82 GLU A CA 1
ATOM 643 C C . GLU A 1 82 ? -1.074 8.826 12.175 1.00 95.69 82 GLU A C 1
ATOM 645 O O . GLU A 1 82 ? -1.218 9.641 11.268 1.00 95.69 82 GLU A O 1
ATOM 650 N N . ILE A 1 83 ? -1.550 7.584 12.100 1.00 95.56 83 ILE A N 1
ATOM 651 C CA . ILE A 1 83 ? -2.277 7.062 10.944 1.00 95.56 83 ILE A CA 1
ATOM 652 C C . ILE A 1 83 ? -3.716 7.577 10.933 1.00 95.56 83 ILE A C 1
ATOM 654 O O . ILE A 1 83 ? -4.252 7.868 9.866 1.00 95.56 83 ILE A O 1
ATOM 658 N N . GLN A 1 84 ? -4.335 7.749 12.104 1.00 95.88 84 GLN A N 1
ATOM 659 C CA . GLN A 1 84 ? -5.674 8.333 12.195 1.00 95.88 84 GLN A CA 1
ATOM 660 C C . GLN A 1 84 ? -5.722 9.732 11.563 1.00 95.88 84 GLN A C 1
ATOM 662 O O . GLN A 1 84 ? -6.645 10.001 10.800 1.00 95.88 84 GLN A O 1
ATOM 667 N N . LYS A 1 85 ? -4.702 10.571 11.783 1.00 93.62 85 LYS A N 1
ATOM 668 C CA . LYS A 1 85 ? -4.591 11.913 11.175 1.00 93.62 85 LYS A CA 1
ATOM 669 C C . LYS A 1 85 ? -4.466 11.896 9.648 1.00 93.62 85 LYS A C 1
ATOM 671 O O . LYS A 1 85 ? -4.836 12.857 8.994 1.00 93.62 85 LYS A O 1
ATOM 676 N N . ILE A 1 86 ? -3.932 10.818 9.067 1.00 90.00 86 ILE A N 1
ATOM 677 C CA . ILE A 1 86 ? -3.829 10.654 7.604 1.00 90.00 86 ILE A CA 1
ATOM 678 C C . ILE A 1 86 ? -5.192 10.291 6.994 1.00 90.00 86 ILE A C 1
ATOM 680 O O . ILE A 1 86 ? -5.437 10.557 5.822 1.00 90.00 86 ILE A O 1
ATOM 684 N N . LEU A 1 87 ? -6.063 9.661 7.786 1.00 89.62 87 LEU A N 1
ATOM 685 C CA . LEU A 1 87 ? -7.412 9.238 7.404 1.00 89.62 87 LEU A CA 1
ATOM 686 C C . LEU A 1 87 ? -8.486 10.290 7.757 1.00 89.62 87 LEU A C 1
ATOM 688 O O . LEU A 1 87 ? -9.663 9.939 7.866 1.00 89.62 87 LEU A O 1
ATOM 692 N N . GLU A 1 88 ? -8.097 11.524 8.084 1.00 74.31 88 GLU A N 1
ATOM 693 C CA . GLU A 1 88 ? -8.987 12.695 8.228 1.00 74.31 88 GLU A CA 1
ATOM 694 C C . GLU A 1 88 ? -9.203 13.367 6.871 1.00 74.31 88 GLU A C 1
ATOM 696 O O . GLU A 1 88 ? -10.374 13.708 6.597 1.00 74.31 88 GLU A O 1
#

pLDDT: mean 83.09, std 17.34, range [40.53, 98.12]